Protein AF-A0A844HIQ2-F1 (afdb_monomer)

Nearest PDB structures (foldseek):
  7rw6-assembly1_D  TM=4.759E-01  e=1.484E+00  Homo sapiens
  8kb7-assembly1_A  TM=3.937E-01  e=1.165E+00  Homo sapiens
  6uew-assembly1_H-2  TM=4.348E-01  e=3.676E+00  Halothiobacillus neapolitanus c2
  8h0i-assembly1_B  TM=4.876E-01  e=2.557E+00  Homo sapiens
  1t94-assembly1_A  TM=3.569E-01  e=6.335E+00  Homo sapiens

Secondary structure (DSSP, 8-state):
--SHHHHHHHHHHHHHHHSPPPPEEEEEEEETTT-PBPEETTEE-EEEES-HHHHHHHHHTT--TTTEEEEEEEE-TTS-B-

Organism: NCBI:txid2006130

Solvent-accessible surface area (backbone atoms only — not comparable to full-atom values): 4954 Å² total; per-residue (Å²): 142,71,66,73,65,54,55,52,55,47,50,54,50,50,51,61,71,69,50,82,74,78,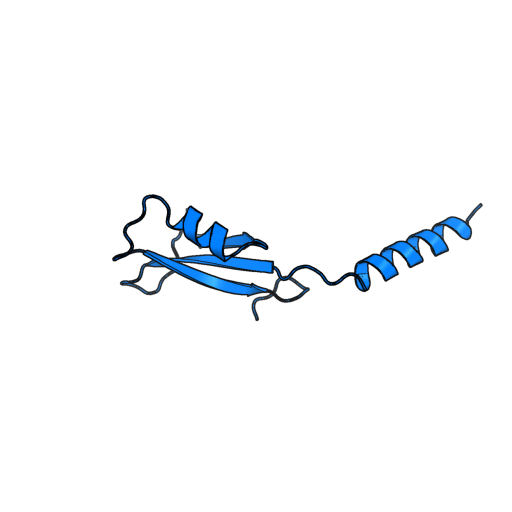64,40,26,41,39,30,44,28,33,62,86,76,71,42,65,41,63,57,97,88,38,70,50,66,47,78,37,76,52,58,68,62,50,44,54,61,71,46,58,98,55,60,71,87,47,42,46,71,46,80,41,51,31,46,99,86,68,46,83,109

Foldseek 3Di:
DPDVVVVVVVVVVVVVVPPPDQKKKWKFKAFPVVRDTDDDPNHGDIDIDSCRVVVQCVVCVPHDPVTIGMDIFIADPVRHTD

Mean predicted aligned error: 7.93 Å

Sequence (82 aa):
MSMLNHLSAFADRAIRATVPHSPRYAVSLIDRNSGRPHMISGVPLVLLTTTPRETSVDLMRNRDPSRWDTFIERMDSKGAFQ

Structure (mmCIF, N/CA/C/O backbone):
data_AF-A0A844HIQ2-F1
#
_entry.id   AF-A0A844HIQ2-F1
#
loop_
_atom_site.group_PDB
_atom_site.id
_atom_site.type_symbol
_atom_site.label_atom_id
_atom_site.label_alt_id
_atom_site.label_comp_id
_atom_site.label_asym_id
_atom_site.label_entity_id
_atom_site.label_seq_id
_atom_site.pdbx_PDB_ins_code
_atom_site.Cartn_x
_atom_site.Cartn_y
_atom_site.Cartn_z
_atom_site.occupancy
_atom_site.B_iso_or_equiv
_atom_site.auth_seq_id
_atom_site.auth_comp_id
_atom_site.auth_asym_id
_atom_site.auth_atom_id
_atom_site.pdbx_PDB_model_num
ATOM 1 N N . MET A 1 1 ? 18.667 -15.333 -44.527 1.00 52.34 1 MET A N 1
ATOM 2 C CA . MET A 1 1 ? 18.000 -14.263 -43.749 1.00 52.34 1 MET A CA 1
ATOM 3 C C . MET A 1 1 ? 17.992 -14.636 -42.264 1.00 52.34 1 MET A C 1
ATOM 5 O O . MET A 1 1 ? 16.994 -15.160 -41.798 1.00 52.34 1 MET A O 1
ATOM 9 N N . SER A 1 2 ? 19.101 -14.471 -41.525 1.00 60.00 2 SER A N 1
ATOM 10 C CA . SER A 1 2 ? 19.143 -14.954 -40.124 1.00 60.00 2 SER A CA 1
ATOM 11 C C . SER A 1 2 ? 20.015 -14.155 -39.151 1.00 60.00 2 SER A C 1
ATOM 13 O O . SER A 1 2 ? 19.786 -14.268 -37.960 1.00 60.00 2 SER A O 1
ATOM 15 N N . MET A 1 3 ? 20.973 -13.326 -39.586 1.00 56.50 3 MET A N 1
ATOM 16 C CA . MET A 1 3 ? 21.848 -12.600 -38.640 1.00 56.50 3 MET A CA 1
ATOM 17 C C . MET A 1 3 ? 21.301 -11.236 -38.178 1.00 56.50 3 MET A C 1
ATOM 19 O O . MET A 1 3 ? 21.458 -10.882 -37.012 1.00 56.50 3 MET A O 1
ATOM 23 N N . LEU A 1 4 ? 20.600 -10.494 -39.045 1.00 60.03 4 LEU A N 1
ATOM 24 C CA . LEU A 1 4 ? 20.060 -9.158 -38.723 1.00 60.03 4 LEU A CA 1
ATOM 25 C C . LEU A 1 4 ? 19.001 -9.170 -37.600 1.00 60.03 4 LEU A C 1
ATOM 27 O O . LEU A 1 4 ? 18.915 -8.217 -36.826 1.00 60.03 4 LEU A O 1
ATOM 31 N N . ASN A 1 5 ? 18.247 -10.265 -37.458 1.00 64.19 5 ASN A N 1
ATOM 32 C CA . ASN A 1 5 ? 17.207 -10.404 -36.429 1.00 64.19 5 ASN A CA 1
ATOM 33 C C . ASN A 1 5 ? 17.781 -10.645 -35.022 1.00 64.19 5 ASN A C 1
ATOM 35 O O . ASN A 1 5 ? 17.173 -10.261 -34.028 1.00 64.19 5 ASN A O 1
ATOM 39 N N . HIS A 1 6 ? 18.959 -11.266 -34.915 1.00 71.81 6 HIS A N 1
ATOM 40 C CA . HIS A 1 6 ? 19.583 -11.519 -33.613 1.00 71.81 6 HIS A CA 1
ATOM 41 C C . HIS A 1 6 ? 20.270 -10.276 -33.054 1.00 71.81 6 HIS A C 1
ATOM 43 O O . HIS A 1 6 ? 20.209 -10.042 -31.849 1.00 71.81 6 HIS A O 1
ATOM 49 N N . LEU A 1 7 ? 20.883 -9.461 -33.918 1.00 77.19 7 LEU A N 1
ATOM 50 C CA . LEU A 1 7 ? 21.548 -8.231 -33.494 1.00 77.19 7 LEU A CA 1
ATOM 51 C C . LEU A 1 7 ? 20.540 -7.184 -32.997 1.00 77.19 7 LEU A C 1
ATOM 53 O O . LEU A 1 7 ? 20.764 -6.551 -31.969 1.00 77.19 7 LEU A O 1
ATOM 57 N N . SER A 1 8 ? 19.405 -7.055 -33.684 1.00 79.62 8 SER A N 1
ATOM 58 C CA . SER A 1 8 ? 18.293 -6.194 -33.261 1.00 79.62 8 SER A CA 1
ATOM 59 C C . SER A 1 8 ? 17.670 -6.671 -31.945 1.00 79.62 8 SER A C 1
ATOM 61 O O . SER A 1 8 ? 17.531 -5.880 -31.016 1.00 79.62 8 SER A O 1
ATOM 63 N N . ALA A 1 9 ? 17.406 -7.974 -31.798 1.00 79.69 9 ALA A N 1
ATOM 64 C CA . ALA A 1 9 ? 16.906 -8.538 -30.541 1.00 79.69 9 ALA A CA 1
ATOM 65 C C . ALA A 1 9 ? 17.894 -8.380 -29.366 1.00 79.69 9 ALA A C 1
ATOM 67 O O . ALA A 1 9 ? 17.482 -8.190 -28.218 1.00 79.69 9 ALA A O 1
ATOM 68 N N . PHE A 1 10 ? 19.202 -8.459 -29.636 1.00 82.25 10 PHE A N 1
ATOM 69 C CA . PHE A 1 10 ? 20.241 -8.187 -28.645 1.00 82.25 10 PHE A CA 1
ATOM 70 C C . PHE A 1 10 ? 20.256 -6.710 -28.240 1.00 82.25 10 PHE A C 1
ATOM 72 O O . PHE A 1 10 ? 20.253 -6.421 -27.045 1.00 82.25 10 PHE A O 1
ATOM 79 N N . ALA A 1 11 ? 20.216 -5.791 -29.209 1.00 83.38 11 ALA A N 1
ATOM 80 C CA . ALA A 1 11 ? 20.162 -4.356 -28.946 1.00 83.38 11 ALA A CA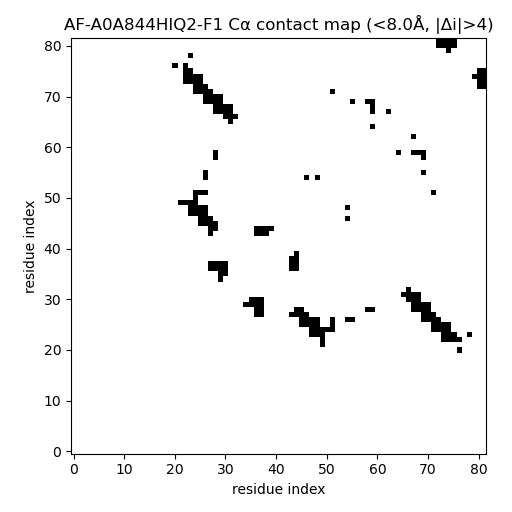 1
ATOM 81 C C . ALA A 1 11 ? 18.930 -3.984 -28.103 1.00 83.38 11 ALA A C 1
ATOM 83 O O . ALA A 1 11 ? 19.075 -3.286 -27.106 1.00 83.38 11 ALA A O 1
ATOM 84 N N . ASP A 1 12 ? 17.750 -4.534 -28.406 1.00 81.00 12 ASP A N 1
ATOM 85 C CA . ASP A 1 12 ? 16.531 -4.313 -27.612 1.00 81.00 12 ASP A CA 1
ATOM 86 C C . ASP A 1 12 ? 16.656 -4.815 -26.168 1.00 81.00 12 ASP A C 1
ATOM 88 O O . ASP A 1 12 ? 16.225 -4.144 -25.225 1.00 81.00 12 ASP A O 1
ATOM 92 N N . ARG A 1 13 ? 17.257 -5.995 -25.959 1.00 82.44 13 ARG A N 1
ATOM 93 C CA . ARG A 1 13 ? 17.514 -6.515 -24.606 1.00 82.44 13 ARG A CA 1
ATOM 94 C C . ARG A 1 13 ? 18.539 -5.676 -23.858 1.00 82.44 13 ARG A C 1
ATOM 96 O O . ARG A 1 13 ? 18.323 -5.402 -22.681 1.00 82.44 13 ARG A O 1
ATOM 103 N N . ALA A 1 14 ? 19.618 -5.269 -24.521 1.00 81.62 14 ALA A N 1
ATOM 104 C CA . ALA A 1 14 ? 20.643 -4.413 -23.937 1.00 81.62 14 ALA A CA 1
ATOM 105 C C . ALA A 1 14 ? 20.044 -3.063 -23.520 1.00 81.62 14 ALA A C 1
ATOM 107 O O . ALA A 1 14 ? 20.209 -2.657 -22.374 1.00 81.62 14 ALA A O 1
ATOM 108 N N . ILE A 1 15 ? 19.250 -2.436 -24.393 1.00 80.62 15 ILE A N 1
ATOM 109 C CA . ILE A 1 15 ? 18.542 -1.185 -24.100 1.00 80.62 15 ILE A CA 1
ATOM 110 C C . ILE A 1 15 ? 17.623 -1.375 -22.890 1.00 80.62 15 ILE A C 1
ATOM 112 O O . ILE A 1 15 ? 17.765 -0.651 -21.908 1.00 80.62 15 ILE A O 1
ATOM 116 N N . ARG A 1 16 ? 16.752 -2.394 -22.882 1.00 76.88 16 ARG A N 1
ATOM 117 C CA . ARG A 1 16 ? 15.856 -2.681 -21.742 1.00 76.88 16 ARG A CA 1
ATOM 118 C C . ARG A 1 16 ? 16.599 -2.976 -20.438 1.00 76.88 16 ARG A C 1
ATOM 120 O O . ARG A 1 16 ? 16.097 -2.624 -19.376 1.00 76.88 16 ARG A O 1
ATOM 127 N N . ALA A 1 17 ? 17.769 -3.609 -20.507 1.00 74.81 17 ALA A N 1
ATOM 128 C CA . ALA A 1 17 ? 18.606 -3.873 -19.340 1.00 74.81 17 ALA A CA 1
ATOM 129 C C . ALA A 1 17 ? 19.276 -2.598 -18.799 1.00 74.81 17 ALA A C 1
ATOM 131 O O . ALA A 1 17 ? 19.504 -2.496 -17.597 1.00 74.81 17 ALA A O 1
ATOM 132 N N . THR A 1 18 ? 19.572 -1.628 -19.669 1.00 72.44 18 THR A N 1
ATOM 133 C CA . THR A 1 18 ? 20.184 -0.343 -19.290 1.00 72.44 18 THR A CA 1
ATOM 134 C C . THR A 1 18 ? 19.183 0.748 -18.921 1.00 72.44 18 THR A C 1
ATOM 136 O O . THR A 1 18 ? 19.566 1.716 -18.269 1.00 72.44 18 THR A O 1
ATOM 139 N N . VAL A 1 19 ? 17.909 0.614 -19.310 1.00 72.31 19 VAL A N 1
ATOM 140 C CA . VAL A 1 19 ? 16.865 1.564 -18.912 1.00 72.31 19 VAL A CA 1
ATOM 141 C C . VAL A 1 19 ? 16.655 1.439 -17.398 1.00 72.31 19 VAL A C 1
ATOM 143 O O . VAL A 1 19 ? 16.326 0.347 -16.915 1.00 72.31 19 VAL A O 1
ATOM 146 N N . PRO A 1 20 ? 16.826 2.532 -16.628 1.00 65.19 20 PRO A N 1
ATOM 147 C CA . PRO A 1 20 ? 16.533 2.526 -15.205 1.00 65.19 20 PRO A CA 1
ATOM 148 C C . PRO A 1 20 ? 15.079 2.108 -15.011 1.00 65.19 20 PRO A C 1
ATOM 150 O O . PRO A 1 20 ? 14.158 2.787 -15.464 1.00 65.19 20 PRO A O 1
ATOM 153 N N . HIS A 1 21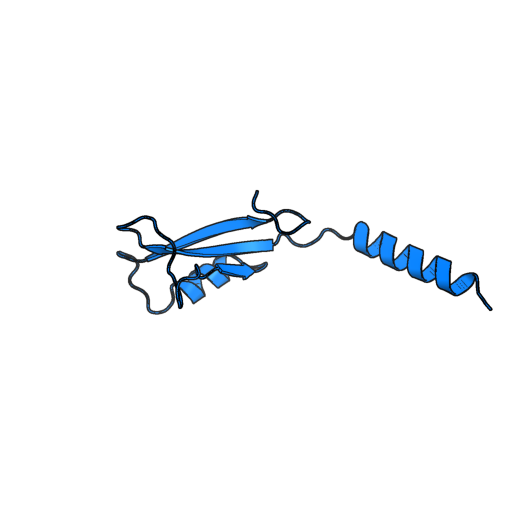 ? 14.863 0.969 -14.360 1.00 70.12 21 HIS A N 1
ATOM 154 C CA . HIS A 1 21 ? 13.516 0.585 -13.975 1.00 70.12 21 HIS A CA 1
ATOM 155 C C . HIS A 1 21 ? 13.045 1.584 -12.920 1.00 70.12 21 HIS A C 1
ATOM 157 O O . HIS A 1 21 ? 13.734 1.793 -11.917 1.00 70.12 21 HIS A O 1
ATOM 163 N N . SER A 1 22 ? 11.888 2.213 -13.144 1.00 78.69 22 SER A N 1
ATOM 164 C CA . SER A 1 22 ? 11.264 3.045 -12.118 1.00 78.69 22 SER A CA 1
ATOM 165 C C . SER A 1 22 ? 11.148 2.227 -10.829 1.00 78.69 22 SER A C 1
ATOM 167 O O . SER A 1 22 ? 10.724 1.066 -10.896 1.00 78.69 22 SER A O 1
ATOM 169 N N . PRO A 1 23 ? 11.552 2.783 -9.671 1.00 82.56 23 PRO A N 1
ATOM 170 C CA . PRO A 1 23 ? 11.479 2.058 -8.414 1.00 82.56 23 PRO A CA 1
ATOM 171 C C . PRO A 1 23 ? 10.034 1.623 -8.172 1.00 82.56 23 PRO A C 1
ATOM 173 O O . PRO A 1 23 ? 9.101 2.416 -8.3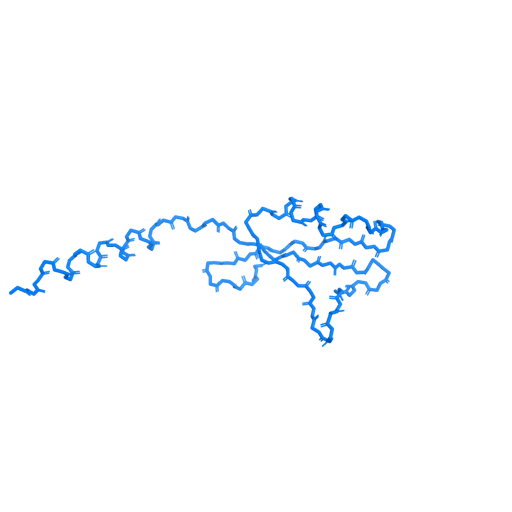15 1.00 82.56 23 PRO A O 1
ATOM 176 N N . ARG A 1 24 ? 9.863 0.344 -7.845 1.00 92.56 24 ARG A N 1
ATOM 177 C CA . ARG A 1 24 ? 8.573 -0.216 -7.450 1.00 92.56 24 ARG A CA 1
ATOM 178 C C . ARG A 1 24 ? 8.494 -0.212 -5.937 1.00 92.56 24 ARG A C 1
ATOM 180 O O . ARG A 1 24 ? 9.508 -0.337 -5.252 1.00 92.56 24 ARG A O 1
ATOM 187 N N . TYR A 1 25 ? 7.285 -0.062 -5.439 1.00 96.44 25 TYR A N 1
ATOM 188 C CA . TYR A 1 25 ? 6.988 -0.020 -4.025 1.00 96.44 25 TYR A CA 1
ATOM 189 C C . TYR A 1 25 ? 5.855 -0.983 -3.729 1.00 96.44 25 TYR A C 1
ATOM 191 O O . TYR A 1 25 ? 4.917 -1.105 -4.519 1.00 96.44 25 TYR A O 1
ATOM 199 N N . ALA A 1 26 ? 5.941 -1.620 -2.573 1.00 96.81 26 ALA A N 1
ATOM 200 C CA . ALA A 1 26 ? 4.841 -2.320 -1.953 1.00 96.81 26 ALA A CA 1
ATOM 201 C C . ALA A 1 26 ? 4.214 -1.402 -0.904 1.00 96.81 26 ALA A C 1
ATOM 203 O O . ALA A 1 26 ? 4.905 -0.877 -0.032 1.00 96.81 26 ALA A O 1
ATOM 204 N N . VAL A 1 27 ? 2.905 -1.192 -1.004 1.00 98.12 27 VAL A N 1
ATOM 205 C CA . VAL A 1 27 ? 2.125 -0.408 -0.047 1.00 98.12 27 VAL A CA 1
ATOM 206 C C . VAL A 1 27 ? 1.147 -1.344 0.644 1.00 98.12 27 VAL A C 1
ATOM 208 O O . VAL A 1 27 ? 0.278 -1.932 0.000 1.00 98.12 27 VAL A O 1
ATOM 211 N N . SER A 1 28 ? 1.299 -1.483 1.955 1.00 97.62 28 SER A N 1
ATOM 212 C CA . SER A 1 28 ? 0.449 -2.325 2.798 1.00 97.62 28 SER A CA 1
ATOM 213 C C . SER A 1 28 ? -0.410 -1.460 3.711 1.00 97.62 28 SER A C 1
A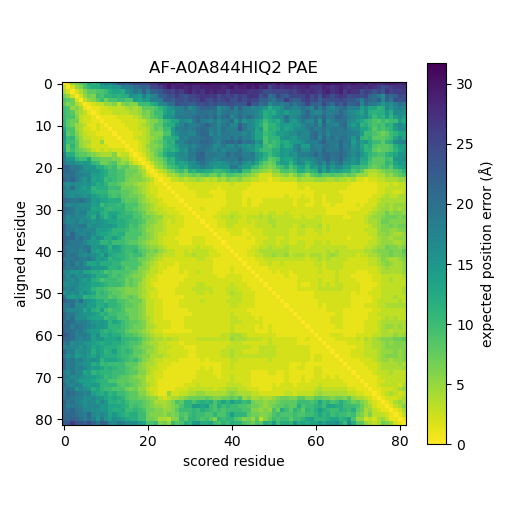TOM 215 O O . SER A 1 28 ? 0.046 -0.424 4.191 1.00 97.62 28 SER A O 1
ATOM 217 N N . LEU A 1 29 ? -1.639 -1.894 3.986 1.00 97.88 29 LEU A N 1
ATOM 218 C CA . LEU A 1 29 ? -2.488 -1.280 5.011 1.00 97.88 29 LEU A CA 1
ATOM 219 C C . LEU A 1 29 ? -2.193 -1.948 6.358 1.00 97.88 29 LEU A C 1
ATOM 221 O O . LEU A 1 29 ? -2.289 -3.168 6.450 1.00 97.88 29 LEU A O 1
ATOM 225 N N . ILE A 1 30 ? -1.857 -1.182 7.392 1.00 98.00 30 ILE A N 1
ATOM 226 C CA . ILE A 1 30 ? -1.464 -1.681 8.715 1.00 98.00 30 ILE A CA 1
ATOM 227 C C . ILE A 1 30 ? -2.475 -1.227 9.767 1.00 98.00 30 ILE A C 1
ATOM 229 O O . ILE A 1 30 ? -2.859 -0.058 9.811 1.00 98.00 30 ILE A O 1
ATOM 233 N N . ASP A 1 31 ? -2.902 -2.145 10.631 1.00 97.38 31 ASP A N 1
ATOM 234 C CA . ASP A 1 31 ? -3.670 -1.817 11.832 1.00 97.38 31 ASP A CA 1
ATOM 235 C C . ASP A 1 31 ? -2.709 -1.272 12.905 1.00 97.38 31 ASP A C 1
ATOM 237 O O . ASP A 1 31 ? -1.806 -1.979 13.353 1.00 97.38 31 ASP A O 1
ATOM 241 N N . ARG A 1 32 ? -2.900 -0.018 13.326 1.00 96.81 32 ARG A N 1
ATOM 242 C CA . ARG A 1 32 ? -2.036 0.690 14.285 1.00 96.81 32 ARG A CA 1
ATOM 243 C C . ARG A 1 32 ? -2.032 0.077 15.680 1.00 96.81 32 ARG A C 1
ATOM 245 O O . ARG A 1 32 ? -1.027 0.180 16.375 1.00 96.81 32 ARG A O 1
ATOM 252 N N . ASN A 1 33 ? -3.124 -0.565 16.087 1.00 96.75 33 ASN A N 1
ATOM 253 C CA . ASN A 1 33 ? -3.239 -1.144 17.423 1.00 96.75 33 ASN A CA 1
ATOM 254 C C . ASN A 1 33 ? -2.474 -2.465 17.520 1.00 96.75 33 ASN A C 1
ATOM 256 O O . ASN A 1 33 ? -1.908 -2.780 18.563 1.00 96.75 33 ASN A O 1
ATOM 260 N N . SER A 1 34 ? -2.473 -3.250 16.439 1.00 95.81 34 SER A N 1
ATOM 261 C CA . SER A 1 34 ? -1.833 -4.573 16.411 1.00 95.81 34 SER A CA 1
ATOM 262 C C . SER A 1 34 ? -0.484 -4.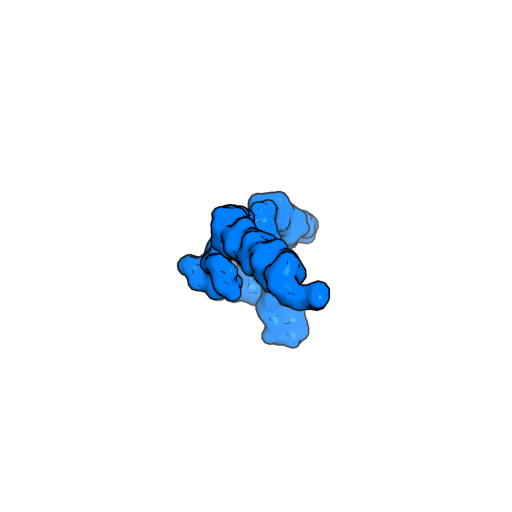612 15.689 1.00 95.81 34 SER A C 1
ATOM 264 O O . SER A 1 34 ? 0.240 -5.599 15.819 1.00 95.81 34 SER A O 1
ATOM 266 N N . GLY A 1 35 ? -0.165 -3.590 14.893 1.00 95.94 35 GLY A N 1
ATOM 267 C CA . GLY A 1 35 ? 0.985 -3.563 13.986 1.00 95.94 35 GLY A CA 1
ATOM 268 C C . GLY A 1 35 ? 0.886 -4.555 12.821 1.00 95.94 35 GLY A C 1
ATOM 269 O O . GLY A 1 35 ? 1.857 -4.743 12.094 1.00 95.94 35 GLY A O 1
ATOM 270 N N . ARG A 1 36 ? -0.258 -5.231 12.644 1.00 96.56 36 ARG A N 1
ATOM 271 C CA . ARG A 1 36 ? -0.426 -6.289 11.639 1.00 96.56 36 ARG A CA 1
ATOM 272 C C . ARG A 1 36 ? -0.963 -5.733 10.320 1.00 96.56 36 ARG A C 1
ATOM 274 O O . ARG A 1 36 ? -1.780 -4.809 10.339 1.00 96.56 36 ARG A O 1
ATOM 281 N N . PRO A 1 37 ? -0.573 -6.321 9.176 1.00 96.81 37 PRO A N 1
ATOM 282 C CA . PRO A 1 37 ? -1.165 -5.971 7.899 1.00 96.81 37 PRO A CA 1
ATOM 283 C C . PRO A 1 37 ? -2.641 -6.370 7.849 1.00 96.81 37 PRO A C 1
ATOM 285 O O . PRO A 1 37 ? -3.072 -7.366 8.435 1.00 96.81 37 PRO A O 1
ATOM 288 N N . HIS A 1 38 ? -3.420 -5.588 7.115 1.00 96.31 38 HIS A N 1
ATOM 289 C CA . HIS A 1 38 ? -4.790 -5.915 6.780 1.00 96.31 38 HIS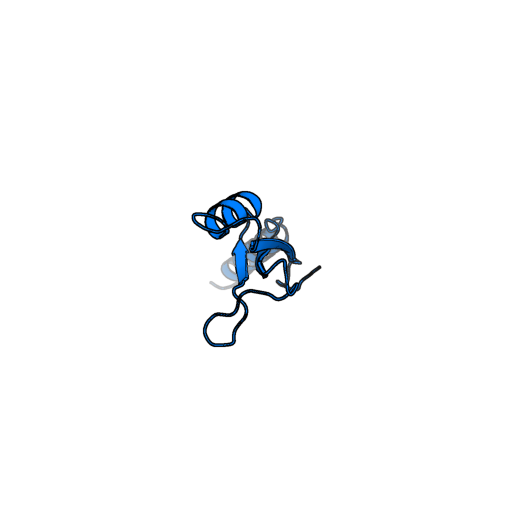 A CA 1
ATOM 290 C C . HIS A 1 38 ? -4.821 -7.164 5.898 1.00 96.31 38 HIS A C 1
ATOM 292 O O . HIS A 1 38 ? -4.126 -7.236 4.885 1.00 96.31 38 HIS A O 1
ATOM 298 N N . MET A 1 39 ? -5.651 -8.132 6.276 1.00 96.94 39 MET A N 1
ATOM 299 C CA . MET A 1 39 ? -5.767 -9.413 5.587 1.00 96.94 39 MET A CA 1
ATOM 300 C C . MET A 1 39 ? -7.085 -9.478 4.813 1.00 96.94 39 MET A C 1
ATOM 302 O O . MET A 1 39 ? -8.139 -9.160 5.363 1.00 96.94 39 MET A O 1
ATOM 306 N N . ILE A 1 40 ? -7.041 -9.966 3.576 1.00 94.06 40 ILE A N 1
ATOM 307 C CA . ILE A 1 40 ? -8.211 -10.325 2.770 1.00 94.06 40 ILE A CA 1
ATOM 308 C C . ILE A 1 40 ? -8.141 -11.829 2.524 1.00 94.06 40 ILE A C 1
ATOM 310 O O . ILE A 1 40 ? -7.171 -12.322 1.956 1.00 94.06 40 ILE A O 1
ATOM 314 N N . SER A 1 41 ? -9.145 -12.571 2.995 1.00 95.69 41 SER A N 1
ATOM 315 C CA . SER A 1 41 ? -9.198 -14.038 2.871 1.00 95.69 41 SER A CA 1
ATOM 316 C C . SER A 1 41 ? -7.920 -14.749 3.351 1.00 95.69 41 SER A C 1
ATOM 318 O O . SER A 1 41 ? -7.474 -15.721 2.751 1.00 95.69 41 SER A O 1
ATOM 320 N N . GLY A 1 42 ? -7.311 -14.246 4.430 1.00 95.38 42 GLY A N 1
ATOM 321 C CA . GLY A 1 42 ? -6.088 -14.818 5.004 1.00 95.38 42 GLY A CA 1
ATOM 322 C C . GLY A 1 42 ? -4.786 -14.427 4.297 1.00 95.38 42 GLY A C 1
ATOM 323 O O . GLY A 1 42 ? -3.733 -14.930 4.677 1.00 95.38 42 GLY A O 1
ATOM 324 N N . VAL A 1 43 ? -4.827 -13.515 3.322 1.00 95.50 43 VAL A N 1
ATOM 325 C CA . VAL A 1 43 ? -3.652 -13.018 2.586 1.00 95.50 43 VAL A CA 1
ATOM 326 C C . VAL A 1 43 ? -3.456 -11.527 2.883 1.00 95.50 43 VAL A C 1
ATOM 328 O O . VAL A 1 43 ? -4.444 -10.789 2.868 1.00 95.50 43 VAL A O 1
ATOM 331 N N . PRO A 1 44 ? -2.230 -11.047 3.167 1.00 95.44 44 PRO A N 1
ATOM 332 C CA . PRO A 1 44 ? -2.002 -9.624 3.402 1.00 95.44 44 PRO A CA 1
ATOM 333 C C . PRO A 1 44 ? -2.295 -8.815 2.138 1.00 95.44 44 PRO A C 1
ATOM 335 O O . PRO A 1 44 ? -1.850 -9.159 1.042 1.00 95.44 44 PRO A O 1
ATOM 338 N N . LEU A 1 45 ? -3.037 -7.722 2.293 1.00 94.88 45 LEU A N 1
ATOM 339 C CA . LEU A 1 45 ? -3.281 -6.778 1.212 1.00 94.88 45 LEU A CA 1
ATOM 340 C C . LEU A 1 45 ? -2.016 -5.953 0.959 1.00 94.88 45 LEU A C 1
ATOM 342 O O . LEU A 1 45 ? -1.641 -5.119 1.784 1.00 94.88 45 LEU A O 1
ATOM 346 N N . VAL A 1 46 ? -1.418 -6.151 -0.214 1.00 95.88 46 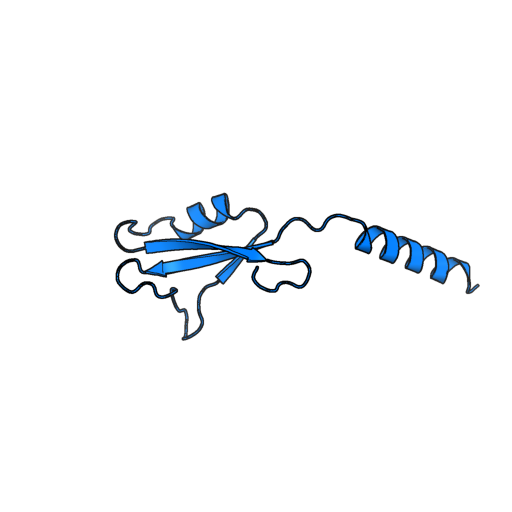VAL A N 1
ATOM 347 C CA . VAL A 1 46 ? -0.246 -5.407 -0.685 1.00 95.88 46 VAL A CA 1
ATOM 348 C C . VAL A 1 46 ? -0.522 -4.869 -2.086 1.00 95.88 46 VAL A C 1
ATOM 350 O O . VAL A 1 46 ? -0.843 -5.632 -2.997 1.00 95.88 46 VAL A O 1
ATOM 353 N N . LEU A 1 47 ? -0.383 -3.557 -2.269 1.00 95.94 47 LEU A N 1
ATOM 354 C CA . LEU A 1 47 ? -0.466 -2.903 -3.574 1.00 95.94 47 LEU A CA 1
ATOM 355 C C . LEU A 1 47 ? 0.935 -2.632 -4.117 1.00 95.94 47 LEU A C 1
ATOM 357 O O . LEU A 1 47 ? 1.748 -1.997 -3.450 1.00 95.94 47 LEU A O 1
ATOM 361 N N . LEU A 1 48 ? 1.203 -3.084 -5.343 1.00 95.00 48 LEU A N 1
ATOM 362 C CA . LEU A 1 48 ? 2.443 -2.775 -6.052 1.00 95.00 48 LEU A CA 1
ATOM 363 C C . LEU A 1 48 ? 2.254 -1.521 -6.903 1.00 95.00 48 LEU A C 1
ATOM 365 O O . LEU A 1 48 ? 1.325 -1.448 -7.705 1.00 95.00 48 LEU A O 1
ATOM 369 N N . THR A 1 49 ? 3.132 -0.537 -6.739 1.00 95.06 49 THR A N 1
ATOM 370 C CA . THR A 1 49 ? 2.968 0.784 -7.357 1.00 95.06 49 THR A CA 1
ATOM 371 C C . THR A 1 49 ? 4.302 1.472 -7.632 1.00 95.06 49 THR A C 1
ATOM 373 O O . THR A 1 49 ? 5.316 1.182 -6.999 1.00 95.06 49 THR A O 1
ATOM 376 N N . THR A 1 50 ? 4.306 2.414 -8.572 1.00 94.81 50 THR A N 1
ATOM 377 C CA . THR A 1 50 ? 5.397 3.383 -8.770 1.00 94.81 50 THR A CA 1
ATOM 378 C C . THR A 1 50 ? 5.080 4.748 -8.147 1.00 94.81 50 THR A C 1
ATOM 380 O O . THR A 1 50 ? 5.956 5.607 -8.097 1.00 94.81 50 THR A O 1
ATOM 383 N N . THR A 1 51 ? 3.854 4.956 -7.649 1.00 96.44 51 THR A N 1
ATOM 384 C CA . THR A 1 51 ? 3.381 6.193 -7.001 1.00 96.44 51 THR A CA 1
ATOM 385 C C . THR A 1 51 ? 2.906 5.909 -5.565 1.00 96.44 51 THR A C 1
ATOM 387 O O . THR A 1 51 ? 1.716 5.999 -5.246 1.00 96.44 51 THR A O 1
ATOM 390 N N . PRO A 1 52 ? 3.823 5.553 -4.641 1.00 97.00 52 PRO A N 1
ATOM 391 C CA . PRO A 1 52 ? 3.453 5.056 -3.313 1.00 97.00 52 PRO A CA 1
ATOM 392 C C . PRO A 1 52 ? 2.656 6.062 -2.479 1.00 97.00 52 PRO A C 1
ATOM 394 O O . PRO A 1 52 ? 1.766 5.662 -1.743 1.00 97.00 52 PRO A O 1
ATOM 397 N N . ARG A 1 53 ? 2.909 7.369 -2.629 1.00 97.25 53 ARG A N 1
ATOM 398 C CA . ARG A 1 53 ? 2.185 8.411 -1.881 1.00 97.25 53 ARG A CA 1
ATOM 399 C C . ARG A 1 53 ? 0.716 8.521 -2.288 1.00 97.25 53 ARG A C 1
ATOM 401 O O . ARG A 1 53 ? -0.149 8.542 -1.422 1.00 97.25 53 ARG A O 1
ATOM 408 N N . GLU A 1 54 ? 0.443 8.571 -3.589 1.00 98.12 54 GLU A N 1
ATOM 409 C CA . GLU A 1 54 ? -0.928 8.604 -4.120 1.00 98.12 54 GLU A CA 1
ATOM 410 C C . GLU A 1 54 ? -1.673 7.322 -3.748 1.00 98.12 54 GLU A C 1
ATOM 412 O O . GLU A 1 54 ? -2.789 7.366 -3.239 1.00 98.12 54 GLU A O 1
ATOM 417 N N . THR A 1 55 ? -0.992 6.182 -3.890 1.00 98.06 55 THR A N 1
ATOM 418 C CA . THR A 1 55 ? -1.534 4.871 -3.517 1.00 98.06 55 THR A CA 1
ATOM 419 C C . THR A 1 55 ? -1.875 4.812 -2.026 1.00 98.06 55 THR A C 1
ATOM 421 O O . THR A 1 55 ? -2.936 4.310 -1.669 1.00 98.06 55 THR A O 1
ATOM 424 N N . SER A 1 56 ? -1.029 5.358 -1.144 1.00 98.06 56 SER A N 1
ATOM 425 C CA . SER A 1 56 ? -1.323 5.460 0.290 1.00 98.06 56 SER A CA 1
ATOM 426 C C . SER A 1 56 ? -2.559 6.313 0.577 1.00 98.06 56 SER A C 1
ATOM 428 O O . SER A 1 56 ? -3.388 5.921 1.397 1.00 98.06 56 SER A O 1
ATOM 430 N N . VAL A 1 57 ? -2.711 7.456 -0.102 1.00 98.06 57 VAL A N 1
ATOM 431 C CA . VAL A 1 57 ? -3.892 8.328 0.041 1.00 98.06 57 VAL A CA 1
ATOM 432 C C . VAL A 1 57 ? -5.161 7.587 -0.370 1.00 98.06 57 VAL A C 1
ATOM 434 O O . VAL A 1 57 ? -6.150 7.603 0.363 1.00 98.06 57 VAL A O 1
ATOM 437 N N . ASP A 1 58 ? -5.129 6.897 -1.507 1.00 97.44 58 ASP A N 1
ATOM 438 C CA . ASP A 1 58 ? -6.275 6.135 -1.997 1.00 97.44 58 ASP A CA 1
ATOM 439 C C . ASP A 1 58 ? -6.601 4.940 -1.100 1.00 97.44 58 ASP A C 1
ATOM 441 O O . ASP A 1 58 ? -7.771 4.689 -0.809 1.00 97.44 58 ASP A O 1
ATOM 445 N N . LEU A 1 59 ? -5.583 4.243 -0.590 1.00 96.19 59 LEU A N 1
ATOM 446 C CA . LEU A 1 59 ? -5.757 3.105 0.311 1.00 96.19 59 LEU A CA 1
ATOM 447 C C . LEU A 1 59 ? -6.355 3.519 1.667 1.00 96.19 59 LEU A C 1
ATOM 449 O O . LEU A 1 59 ? -7.118 2.749 2.259 1.00 96.19 59 LEU A O 1
ATOM 453 N N . MET A 1 60 ? -6.042 4.733 2.130 1.00 97.88 60 MET A N 1
ATOM 454 C CA . MET A 1 60 ? -6.587 5.352 3.346 1.00 97.88 60 MET A CA 1
ATOM 455 C C . MET A 1 60 ? -7.929 6.060 3.138 1.00 97.88 60 MET A C 1
ATOM 457 O O . MET A 1 60 ? -8.567 6.458 4.116 1.00 97.88 60 MET A O 1
ATOM 461 N N . ARG A 1 61 ? -8.394 6.215 1.894 1.00 97.50 61 ARG A N 1
ATOM 462 C CA . ARG A 1 61 ? -9.663 6.884 1.597 1.00 97.50 61 ARG A CA 1
ATOM 463 C C . ARG A 1 61 ? -10.811 6.170 2.315 1.00 97.50 61 ARG A C 1
ATOM 465 O O . ARG A 1 61 ? -10.976 4.959 2.198 1.00 97.50 61 ARG A O 1
ATOM 472 N N . ASN A 1 62 ? -11.624 6.938 3.043 1.00 97.25 62 ASN A N 1
ATOM 473 C CA . ASN A 1 62 ? -12.742 6.436 3.853 1.00 97.25 62 ASN A CA 1
ATOM 474 C C . ASN A 1 62 ? -12.324 5.463 4.975 1.00 97.25 62 ASN A C 1
ATOM 476 O O . ASN A 1 62 ? -13.118 4.616 5.389 1.00 97.25 62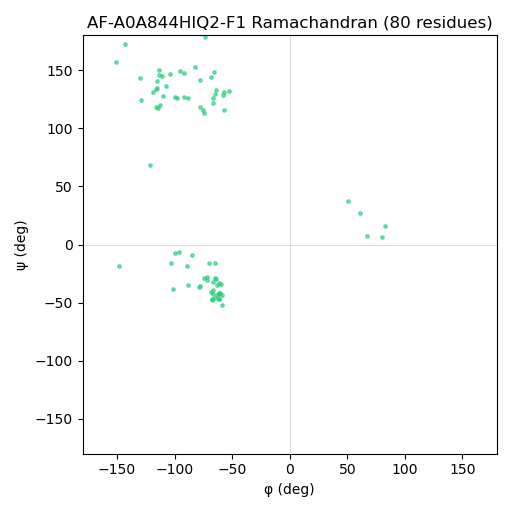 ASN A O 1
ATOM 480 N N . ARG A 1 63 ? -11.086 5.572 5.476 1.00 96.38 63 ARG A N 1
ATOM 481 C CA . ARG A 1 63 ? -10.599 4.822 6.641 1.00 96.38 63 ARG A CA 1
ATOM 482 C C . ARG A 1 63 ? -10.316 5.746 7.814 1.00 96.38 63 ARG A C 1
ATOM 484 O O . ARG A 1 63 ? -9.949 6.900 7.636 1.00 96.38 63 ARG A O 1
ATOM 491 N N . ASP A 1 64 ? -10.470 5.200 9.014 1.00 97.50 64 ASP A N 1
ATOM 492 C CA . ASP A 1 64 ? -10.146 5.877 10.268 1.00 97.50 64 ASP A CA 1
ATOM 493 C C . ASP A 1 64 ? -8.616 5.919 10.490 1.00 97.50 64 ASP A C 1
ATOM 495 O O . ASP A 1 64 ? -8.017 4.852 10.670 1.00 97.50 64 ASP A O 1
ATOM 499 N N . PRO A 1 65 ? -7.979 7.108 10.519 1.00 96.94 65 PRO A N 1
ATOM 500 C CA . PRO A 1 65 ? -6.534 7.249 10.734 1.00 96.94 65 PRO A CA 1
ATOM 501 C C . PRO A 1 65 ? -6.064 6.911 12.157 1.00 96.94 65 PRO A C 1
ATOM 503 O O . PRO A 1 65 ? -4.868 6.737 12.390 1.00 96.94 65 PRO A O 1
ATOM 506 N N . SER A 1 66 ? -6.971 6.841 13.137 1.00 96.69 66 SER A N 1
ATOM 507 C CA . SER A 1 66 ? -6.617 6.387 14.487 1.00 96.69 66 SER A CA 1
ATOM 508 C C . SER A 1 66 ? -6.351 4.880 14.521 1.00 96.69 66 SER A C 1
ATOM 510 O O . SER A 1 66 ? -5.529 4.415 15.308 1.00 96.69 66 SER A O 1
ATOM 512 N N . ARG A 1 67 ? -6.993 4.129 13.617 1.00 97.56 67 ARG A N 1
ATOM 513 C CA . ARG A 1 67 ? -6.893 2.671 13.516 1.00 97.56 67 ARG A CA 1
ATOM 514 C C . ARG A 1 67 ? -5.973 2.204 12.396 1.00 97.56 67 ARG A C 1
ATOM 516 O O . ARG A 1 67 ? -5.292 1.199 12.566 1.00 97.56 67 ARG A O 1
ATOM 523 N N . TRP A 1 68 ? -5.988 2.872 11.251 1.00 98.12 68 TRP A N 1
ATOM 524 C CA . TRP A 1 68 ? -5.295 2.419 10.049 1.00 98.12 68 TRP A CA 1
ATOM 525 C C . TRP A 1 68 ? -4.145 3.348 9.678 1.00 98.12 68 TRP A C 1
ATOM 527 O O . TRP A 1 68 ? -4.227 4.560 9.860 1.00 98.12 68 TRP A O 1
ATOM 537 N N . ASP A 1 69 ? -3.089 2.763 9.128 1.00 98.00 69 ASP A N 1
ATOM 538 C CA . ASP A 1 69 ? -1.955 3.467 8.536 1.00 98.00 69 ASP A CA 1
ATOM 539 C C . ASP A 1 69 ? -1.457 2.710 7.298 1.00 98.00 69 ASP A C 1
ATOM 541 O O . ASP A 1 69 ? -1.894 1.588 7.028 1.00 98.00 69 ASP A O 1
ATOM 545 N N . THR A 1 70 ? -0.522 3.291 6.553 1.00 98.25 70 THR A N 1
ATOM 546 C CA . THR A 1 70 ? 0.131 2.612 5.427 1.00 98.25 70 THR A CA 1
ATOM 547 C C . THR A 1 70 ? 1.611 2.402 5.685 1.00 98.25 70 THR A C 1
ATOM 549 O O . THR A 1 70 ? 2.293 3.288 6.192 1.00 98.25 70 THR A O 1
ATOM 552 N N . PHE A 1 71 ? 2.118 1.245 5.278 1.00 97.44 71 PHE A N 1
ATOM 553 C CA . PHE A 1 71 ? 3.543 0.945 5.262 1.00 97.44 71 PHE A CA 1
ATOM 554 C C . PHE A 1 71 ? 4.028 0.868 3.818 1.00 97.44 71 PHE A C 1
ATOM 556 O O . PHE A 1 71 ? 3.428 0.166 3.003 1.00 97.44 71 PHE A O 1
ATOM 563 N N . ILE A 1 72 ? 5.086 1.617 3.509 1.00 97.19 72 ILE A N 1
ATOM 564 C CA . ILE A 1 72 ? 5.674 1.705 2.173 1.00 97.19 72 ILE A CA 1
ATOM 565 C C . ILE A 1 72 ? 7.050 1.058 2.225 1.00 97.19 72 ILE A C 1
ATOM 567 O O . ILE A 1 72 ? 7.939 1.541 2.924 1.00 97.19 72 ILE A O 1
ATOM 571 N N . GLU A 1 73 ? 7.237 0.026 1.418 1.00 95.69 73 GLU A N 1
ATOM 572 C CA . GLU A 1 73 ? 8.502 -0.679 1.279 1.00 95.69 73 GLU A CA 1
ATOM 573 C C . GLU A 1 73 ? 8.993 -0.565 -0.159 1.00 95.69 73 GLU A C 1
ATOM 575 O O . GLU A 1 73 ? 8.238 -0.764 -1.117 1.00 95.69 73 GLU A O 1
ATOM 580 N N . ARG A 1 74 ? 10.261 -0.190 -0.332 1.00 94.12 74 ARG A N 1
ATOM 581 C CA . ARG A 1 74 ? 10.871 -0.124 -1.658 1.00 94.12 74 ARG A CA 1
ATOM 582 C C . ARG A 1 74 ? 11.238 -1.532 -2.105 1.00 94.12 74 ARG A C 1
ATOM 584 O O . ARG A 1 74 ? 11.725 -2.334 -1.320 1.00 94.12 74 ARG A O 1
ATOM 591 N N . MET A 1 75 ? 11.040 -1.804 -3.386 1.00 90.38 75 MET A N 1
ATOM 592 C CA . MET A 1 75 ? 11.417 -3.069 -3.996 1.00 90.38 75 MET A CA 1
ATOM 593 C C . MET A 1 75 ? 12.682 -2.902 -4.834 1.00 90.38 75 MET A C 1
ATOM 595 O O . MET A 1 75 ? 12.909 -1.861 -5.463 1.00 90.38 75 MET A O 1
ATOM 599 N N . ASP A 1 76 ? 13.497 -3.948 -4.865 1.00 84.69 76 ASP A N 1
ATOM 600 C CA . ASP A 1 76 ? 14.649 -4.047 -5.743 1.00 84.69 76 ASP A CA 1
ATOM 601 C C . ASP A 1 76 ? 14.233 -4.310 -7.203 1.00 84.69 76 ASP A C 1
ATOM 603 O O . ASP A 1 76 ? 13.055 -4.443 -7.552 1.00 84.69 76 ASP A O 1
ATOM 607 N N . SER A 1 77 ? 15.223 -4.393 -8.093 1.00 75.38 77 SER A N 1
ATOM 608 C CA . SER A 1 77 ? 14.994 -4.650 -9.519 1.00 75.38 77 SER A CA 1
ATOM 609 C C . SER A 1 77 ? 14.406 -6.036 -9.819 1.00 75.38 77 SER A C 1
ATOM 611 O O . SER A 1 77 ? 13.880 -6.242 -10.914 1.00 75.38 77 SER A O 1
ATOM 613 N N . LYS A 1 78 ? 14.465 -6.976 -8.869 1.00 77.25 78 LYS A N 1
ATOM 614 C CA . LYS A 1 78 ? 13.894 -8.327 -8.956 1.00 77.25 78 LYS A CA 1
ATOM 615 C C . LYS A 1 78 ? 12.510 -8.423 -8.306 1.00 77.25 78 LYS A C 1
ATOM 617 O O . LYS A 1 78 ? 11.854 -9.450 -8.457 1.00 77.25 78 LYS A O 1
ATOM 622 N N . GLY A 1 79 ? 12.047 -7.364 -7.645 1.00 70.06 79 GLY A N 1
ATOM 623 C CA . GLY A 1 79 ? 10.791 -7.345 -6.907 1.00 70.06 79 GLY A CA 1
ATOM 624 C C . GLY A 1 79 ? 10.892 -7.927 -5.494 1.00 70.06 79 GLY A C 1
ATOM 625 O O . GLY A 1 79 ? 9.860 -8.247 -4.911 1.00 70.06 79 GLY A O 1
ATOM 626 N N . ALA A 1 80 ? 12.097 -8.078 -4.946 1.00 77.81 80 ALA A N 1
ATOM 627 C CA . ALA A 1 80 ? 12.291 -8.361 -3.530 1.00 77.81 80 ALA A CA 1
ATOM 628 C C . ALA A 1 80 ? 12.228 -7.062 -2.717 1.00 77.81 80 ALA A C 1
ATOM 630 O O . ALA A 1 80 ? 12.534 -5.983 -3.225 1.00 77.81 80 ALA A O 1
ATOM 631 N N . PHE A 1 81 ? 11.828 -7.168 -1.457 1.00 79.50 81 PHE A N 1
ATOM 632 C CA . PHE A 1 81 ? 11.850 -6.053 -0.516 1.00 79.50 81 PHE A CA 1
ATOM 633 C C . PHE A 1 81 ? 13.295 -5.653 -0.168 1.00 79.50 81 PHE A C 1
ATOM 635 O O . PHE A 1 81 ? 14.172 -6.521 -0.129 1.00 79.50 81 PHE A O 1
ATOM 642 N N . GLN A 1 82 ? 13.545 -4.351 0.019 1.00 69.81 82 GLN A N 1
ATOM 643 C CA . GLN A 1 82 ? 14.867 -3.783 0.335 1.00 69.81 82 GLN A CA 1
ATOM 644 C C . GLN A 1 82 ? 15.022 -3.409 1.802 1.00 69.81 82 GLN A C 1
ATOM 646 O O . GLN A 1 82 ? 14.101 -2.754 2.334 1.00 69.81 82 GLN A O 1
#

Radius of gyration: 19.15 Å; Cα contacts (8 Å, |Δi|>4): 107; chains: 1; bounding box: 35×24×61 Å

pLDDT: mean 88.27, std 12.03, range [52.34, 98.25]